Protein AF-A0A528AY55-F1 (afdb_monomer_lite)

pLDDT: mean 84.8, std 9.74, range [51.34, 97.62]

Sequence (64 aa):
MNMISPEAVANSKRAWLKILARYKKPDRRRSAVELAITLVPFATLWALSSVAYAHGHWWGLILI

Secondary structure (DSSP, 8-state):
-----HHHHHHHHHHHHHHHHHHT---HHHHHHHHHHHHHHHHHHHHHHHHHHHTT-GGGGGG-

Foldseek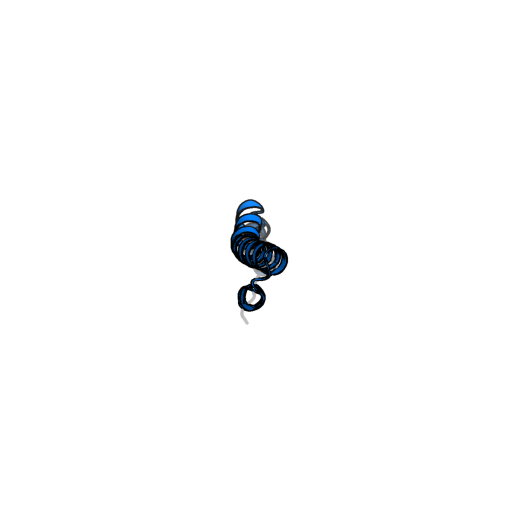 3Di:
DPPCDPVNVVVVVVVVVVVVVVVPDPPPVVVVVVVCVVVVQVVVLVVQLVVCVVVVNPVSVVSD

Structure (mmCIF, N/CA/C/O backbone):
data_AF-A0A528AY55-F1
#
_entry.id   AF-A0A528AY55-F1
#
loop_
_atom_site.group_PDB
_atom_site.id
_atom_site.type_symbol
_atom_site.label_atom_id
_atom_site.label_alt_id
_atom_site.label_comp_id
_atom_site.label_asym_id
_atom_site.label_entity_id
_atom_site.label_seq_id
_atom_site.pdbx_PDB_ins_code
_atom_site.Cartn_x
_atom_site.Cartn_y
_atom_site.Cartn_z
_atom_site.occupancy
_atom_site.B_iso_or_equiv
_atom_site.auth_seq_id
_atom_site.auth_comp_id
_atom_site.auth_asym_id
_atom_site.auth_atom_id
_atom_site.pdbx_PDB_model_num
ATOM 1 N N . MET A 1 1 ? -2.901 -10.014 54.979 1.00 51.34 1 MET A N 1
ATOM 2 C CA . MET A 1 1 ? -3.174 -10.970 53.884 1.00 51.34 1 MET A CA 1
ATOM 3 C C . MET A 1 1 ? -4.301 -10.381 53.042 1.00 51.34 1 MET A C 1
ATOM 5 O O . MET A 1 1 ? -5.408 -10.281 53.553 1.00 51.34 1 MET A O 1
ATOM 9 N N . ASN A 1 2 ? -4.035 -9.869 51.836 1.00 61.97 2 ASN A N 1
ATOM 10 C CA . ASN A 1 2 ? -5.093 -9.252 51.026 1.00 61.97 2 ASN A CA 1
ATOM 11 C C . ASN A 1 2 ? -5.948 -10.372 50.411 1.00 61.97 2 ASN A C 1
ATOM 13 O O . ASN A 1 2 ? -5.485 -11.078 49.517 1.00 61.97 2 ASN A O 1
ATOM 17 N N . MET A 1 3 ? -7.149 -10.596 50.949 1.00 67.50 3 MET A N 1
ATOM 18 C CA . MET A 1 3 ? -8.063 -11.644 50.485 1.00 67.50 3 MET A CA 1
ATOM 19 C C . MET A 1 3 ? -8.758 -11.163 49.215 1.00 67.50 3 MET A C 1
ATOM 21 O O . MET A 1 3 ? -9.860 -10.622 49.259 1.00 67.50 3 MET A O 1
ATOM 25 N N . ILE A 1 4 ? -8.091 -11.302 48.071 1.00 72.25 4 ILE A N 1
ATOM 26 C CA . ILE A 1 4 ? -8.730 -11.005 46.792 1.00 72.25 4 ILE A CA 1
ATOM 27 C C . ILE A 1 4 ? -9.820 -12.056 46.567 1.00 72.25 4 ILE A C 1
ATOM 29 O O . ILE A 1 4 ? -9.524 -13.231 46.359 1.00 72.25 4 ILE A O 1
ATOM 33 N N . SER A 1 5 ? -11.066 -11.579 46.611 1.00 79.44 5 SER A N 1
ATOM 34 C CA . SER A 1 5 ? -12.292 -12.265 46.192 1.00 79.44 5 SER A CA 1
ATOM 35 C C . SER A 1 5 ? -12.066 -13.196 44.984 1.00 79.44 5 SER A C 1
ATOM 37 O O . SER A 1 5 ? -11.697 -12.613 43.955 1.00 79.44 5 SER A O 1
ATOM 39 N N . PRO A 1 6 ? -12.244 -14.536 44.948 1.00 76.88 6 PRO A N 1
ATOM 40 C CA . PRO A 1 6 ? -12.159 -15.253 43.667 1.00 76.88 6 PRO A CA 1
ATOM 41 C C . PRO A 1 6 ? -13.149 -14.692 42.623 1.00 76.88 6 PRO A C 1
ATOM 43 O O . PRO A 1 6 ? -12.848 -14.667 41.424 1.00 76.88 6 PRO A O 1
ATOM 46 N N . GLU A 1 7 ? -14.276 -14.125 43.059 1.00 80.81 7 GLU A N 1
ATOM 47 C CA . GLU A 1 7 ? -15.209 -13.358 42.230 1.00 80.81 7 GLU A CA 1
ATOM 48 C C . GLU A 1 7 ? -14.628 -12.031 41.711 1.00 80.81 7 GLU A C 1
ATOM 50 O O . GLU A 1 7 ? -14.898 -11.652 40.569 1.00 80.81 7 GLU A O 1
ATOM 55 N N . ALA A 1 8 ? -13.774 -11.351 42.483 1.00 81.31 8 ALA A N 1
ATOM 56 C CA . ALA A 1 8 ? -13.095 -10.126 42.054 1.00 81.31 8 ALA A CA 1
ATOM 57 C C . ALA A 1 8 ? -12.078 -10.412 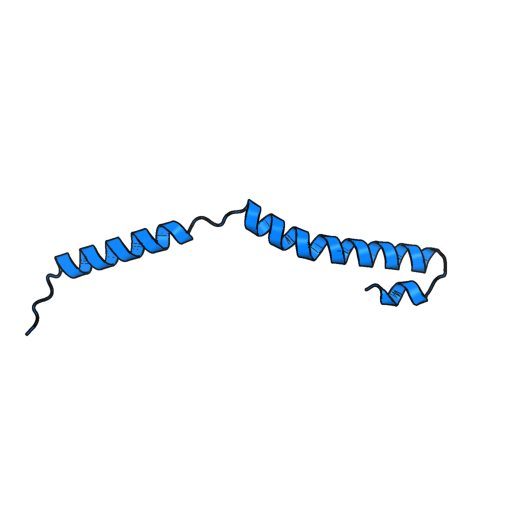40.933 1.00 81.31 8 ALA A C 1
ATOM 59 O O . ALA A 1 8 ? -11.991 -9.664 39.951 1.00 81.31 8 ALA A O 1
ATOM 60 N N . VAL A 1 9 ? -11.362 -11.540 41.020 1.00 82.50 9 VAL A N 1
ATOM 61 C CA . VAL A 1 9 ? -10.461 -12.010 39.951 1.00 82.50 9 VAL A CA 1
ATOM 62 C C . VAL A 1 9 ? -11.255 -12.406 38.703 1.00 82.50 9 VAL A C 1
ATOM 64 O O . VAL A 1 9 ? -10.878 -12.037 37.586 1.00 82.50 9 VAL A O 1
ATOM 67 N N . ALA A 1 10 ? -12.377 -13.112 38.870 1.00 82.75 10 ALA A N 1
ATOM 68 C CA . ALA A 1 10 ? -13.246 -13.502 37.760 1.00 82.75 10 ALA A CA 1
ATOM 69 C C . ALA A 1 10 ? -13.833 -12.282 37.023 1.00 82.75 10 ALA A C 1
ATOM 71 O O . ALA A 1 10 ? -13.839 -12.248 35.786 1.00 82.75 10 ALA A O 1
ATOM 72 N N . ASN A 1 11 ? -14.256 -11.252 37.763 1.00 85.56 11 ASN A N 1
ATOM 73 C CA . ASN A 1 11 ? -14.714 -9.986 37.189 1.00 85.56 11 ASN A CA 1
ATOM 74 C C . ASN A 1 11 ? -13.595 -9.250 36.448 1.00 85.56 11 ASN A C 1
ATOM 76 O O . ASN A 1 11 ? -13.807 -8.787 35.327 1.00 85.56 11 ASN A O 1
ATOM 80 N N . SER A 1 12 ? -12.390 -9.207 37.020 1.00 85.94 12 SER A N 1
ATOM 81 C CA . SER A 1 12 ? -11.230 -8.574 36.381 1.00 85.94 12 SER A CA 1
ATOM 82 C C . SER A 1 12 ? -10.848 -9.276 35.072 1.00 85.94 12 SER A C 1
ATOM 84 O O . SER A 1 12 ? -10.642 -8.620 34.048 1.00 85.94 12 SER A O 1
ATOM 86 N N . LYS A 1 13 ? -10.859 -10.619 35.045 1.00 85.75 13 LYS A N 1
ATOM 87 C CA . LYS A 1 13 ? -10.675 -11.399 33.807 1.00 85.75 13 LYS A CA 1
ATOM 88 C C . LYS A 1 13 ? -11.745 -11.083 32.761 1.00 85.75 13 LYS A C 1
ATOM 90 O O . LYS A 1 13 ? -11.411 -10.873 31.596 1.00 85.75 13 LYS A O 1
ATOM 95 N N . ARG A 1 14 ? -13.025 -11.029 33.148 1.00 85.75 14 ARG A N 1
ATOM 96 C CA . ARG A 1 14 ? -14.121 -10.664 32.229 1.00 85.75 14 ARG A CA 1
ATOM 97 C C . ARG A 1 14 ? -13.974 -9.241 31.686 1.00 85.75 14 ARG A C 1
ATOM 99 O O . ARG A 1 14 ? -14.195 -9.034 30.492 1.00 85.75 14 ARG A O 1
ATOM 106 N N . ALA A 1 15 ? -13.569 -8.284 32.519 1.00 87.00 15 ALA A N 1
ATOM 107 C CA . ALA A 1 15 ? -13.312 -6.907 32.102 1.00 87.00 15 ALA A CA 1
ATOM 108 C C . ALA A 1 15 ? -12.189 -6.835 31.055 1.00 87.00 15 ALA A C 1
ATOM 110 O O . ALA A 1 15 ? -12.349 -6.192 30.016 1.00 87.00 15 ALA A O 1
ATOM 111 N N . TRP A 1 16 ? -11.101 -7.576 31.269 1.00 87.62 16 TRP A N 1
ATOM 112 C CA . TRP A 1 16 ? -9.988 -7.648 30.324 1.00 87.62 16 TRP A CA 1
ATOM 113 C C . TRP A 1 16 ? -10.380 -8.285 28.985 1.00 87.62 16 TRP A C 1
ATOM 115 O O . TRP A 1 16 ? -10.073 -7.755 27.914 1.00 87.62 16 TRP A O 1
ATOM 125 N N . LEU A 1 17 ? -11.144 -9.380 29.022 1.00 87.81 17 LEU A N 1
ATOM 126 C CA . LEU A 1 17 ? -11.664 -10.026 27.814 1.00 87.81 17 LEU A CA 1
ATOM 127 C C . LEU A 1 17 ? -12.587 -9.100 27.006 1.00 87.81 17 LEU A C 1
ATOM 129 O O . LEU A 1 17 ? -12.559 -9.142 25.776 1.00 87.81 17 LEU A O 1
ATOM 133 N N . LYS A 1 18 ? -13.364 -8.233 27.667 1.00 85.88 18 LYS A N 1
ATOM 134 C CA . LYS A 1 18 ? -14.220 -7.233 27.007 1.00 85.88 18 LYS A CA 1
ATOM 135 C C . LYS A 1 18 ? -13.403 -6.164 26.272 1.00 85.88 18 LYS A C 1
ATOM 137 O O . LYS A 1 18 ? -13.791 -5.754 25.179 1.00 85.88 18 LYS A O 1
ATOM 142 N N . ILE A 1 19 ? -12.270 -5.747 26.839 1.00 84.94 19 ILE A N 1
ATOM 143 C CA . ILE A 1 19 ? -11.329 -4.818 26.194 1.00 84.94 19 ILE A CA 1
ATOM 144 C C . ILE A 1 19 ? -10.709 -5.483 24.960 1.00 84.94 19 ILE A C 1
ATOM 146 O O . ILE A 1 19 ? -10.793 -4.937 23.861 1.00 84.94 19 ILE A O 1
ATOM 150 N N . LEU A 1 20 ? -10.183 -6.704 25.105 1.00 85.50 20 LEU A N 1
ATOM 151 C CA . LEU A 1 20 ? -9.604 -7.477 23.997 1.00 85.50 20 LEU A CA 1
ATOM 152 C C . LEU A 1 20 ? -10.614 -7.766 22.879 1.00 85.50 20 LEU A C 1
ATOM 154 O O . LEU A 1 20 ? -10.263 -7.728 21.702 1.00 85.50 20 LEU A O 1
ATOM 158 N N . ALA A 1 21 ? -11.882 -8.007 23.217 1.00 81.69 21 ALA A N 1
ATOM 159 C CA . ALA A 1 21 ? -12.939 -8.220 22.231 1.00 81.69 21 ALA A CA 1
ATOM 160 C C . ALA A 1 21 ? -13.144 -7.010 21.303 1.00 81.69 21 ALA A C 1
ATOM 162 O O . ALA A 1 21 ? -13.533 -7.192 20.149 1.00 81.69 21 ALA A O 1
ATOM 163 N N . ARG A 1 22 ? -12.838 -5.786 21.760 1.00 73.69 22 ARG A N 1
ATOM 164 C CA . ARG A 1 22 ? -12.898 -4.578 20.923 1.00 73.69 22 ARG A CA 1
ATOM 165 C C . ARG A 1 22 ? -11.774 -4.542 19.875 1.00 73.69 22 ARG A C 1
ATOM 167 O O . ARG A 1 22 ? -12.007 -4.048 18.778 1.00 73.69 22 ARG A O 1
ATOM 174 N N . TYR A 1 23 ? -10.615 -5.136 20.168 1.00 74.31 23 TYR A N 1
ATOM 175 C CA . TYR A 1 23 ? -9.498 -5.290 19.221 1.00 74.31 23 TYR A CA 1
ATOM 176 C C . TYR A 1 23 ? -9.679 -6.470 18.249 1.00 74.31 23 TYR A C 1
ATOM 178 O O . TYR A 1 23 ? -9.004 -6.530 17.226 1.00 74.31 23 TYR A O 1
ATOM 186 N N . LYS A 1 24 ? -10.617 -7.393 18.516 1.00 67.19 24 LYS A N 1
ATOM 187 C CA . LYS A 1 24 ? -10.902 -8.558 17.653 1.00 67.19 24 LYS A CA 1
ATOM 188 C C . LYS A 1 24 ? -11.670 -8.241 16.370 1.00 67.19 24 LYS A C 1
ATOM 190 O O . LYS A 1 24 ? -11.960 -9.168 15.618 1.00 67.19 24 LYS A O 1
ATOM 195 N N . LYS A 1 25 ? -12.044 -6.987 16.110 1.00 66.94 25 LYS A N 1
ATOM 196 C CA . LYS A 1 25 ? -12.642 -6.605 14.827 1.00 66.94 25 LYS A CA 1
ATOM 197 C C . LYS A 1 25 ? -11.542 -6.072 13.910 1.00 66.94 25 LYS A C 1
ATOM 199 O O . LYS A 1 25 ? -11.277 -4.873 13.957 1.00 66.94 25 LYS A O 1
ATOM 204 N N . PRO A 1 26 ? -10.894 -6.926 13.092 1.00 66.19 26 PRO A N 1
ATOM 205 C CA . PRO A 1 26 ? -10.038 -6.429 12.032 1.00 66.19 26 PRO A CA 1
ATOM 206 C C . PRO A 1 26 ? -10.911 -5.608 11.086 1.00 66.19 26 PRO A C 1
ATOM 208 O O . PRO A 1 26 ? -11.876 -6.114 10.504 1.00 66.19 26 PRO A O 1
ATOM 211 N N . ASP A 1 27 ? -10.598 -4.323 10.964 1.00 75.75 27 ASP A N 1
ATOM 212 C CA . ASP A 1 27 ? -11.202 -3.489 9.941 1.00 75.75 27 ASP A CA 1
ATOM 213 C C . ASP A 1 27 ? -10.623 -3.924 8.590 1.00 75.75 27 ASP A C 1
ATOM 215 O O . ASP A 1 27 ? -9.501 -3.577 8.214 1.00 75.75 27 ASP 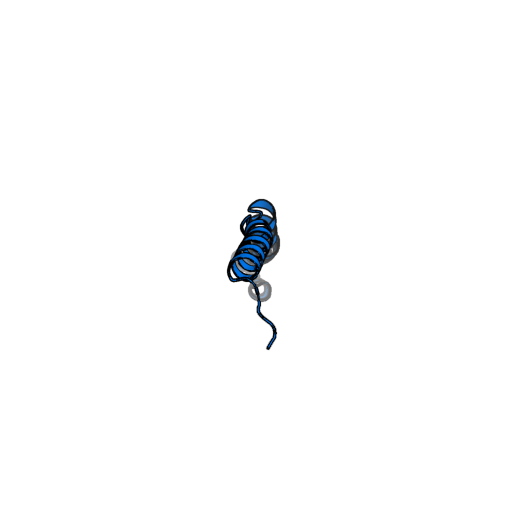A O 1
ATOM 219 N N . ARG A 1 28 ? -11.391 -4.751 7.874 1.00 77.62 28 ARG A N 1
ATOM 220 C CA . ARG A 1 28 ? -11.011 -5.273 6.556 1.00 77.62 28 ARG A CA 1
ATOM 221 C C . ARG A 1 28 ? -10.773 -4.154 5.547 1.00 77.62 28 ARG A C 1
ATOM 223 O O . ARG A 1 28 ? -9.950 -4.328 4.656 1.00 77.62 28 ARG A O 1
ATOM 230 N N . ARG A 1 29 ? -11.459 -3.012 5.685 1.00 82.38 29 ARG A N 1
ATOM 231 C CA . ARG A 1 29 ? -11.266 -1.863 4.792 1.00 82.38 29 ARG A CA 1
ATOM 232 C C . ARG A 1 29 ? -9.917 -1.222 5.065 1.00 82.38 29 ARG A C 1
ATOM 234 O O . ARG A 1 29 ? -9.177 -0.981 4.121 1.00 82.38 29 ARG A O 1
ATOM 241 N N . ARG A 1 30 ? -9.568 -1.014 6.337 1.00 82.56 30 ARG A N 1
ATOM 242 C CA . ARG A 1 30 ? -8.248 -0.493 6.715 1.00 82.56 30 ARG A CA 1
ATOM 243 C C . ARG A 1 30 ? -7.119 -1.409 6.237 1.00 82.56 30 ARG A C 1
ATOM 245 O O . ARG A 1 30 ? -6.181 -0.928 5.617 1.00 82.56 30 ARG A O 1
ATOM 252 N N . SER A 1 31 ? -7.248 -2.717 6.455 1.00 86.31 31 SER A N 1
ATOM 253 C CA . SER A 1 31 ? -6.252 -3.693 5.995 1.00 86.31 31 SER A CA 1
ATOM 254 C C . SER A 1 31 ? -6.113 -3.708 4.465 1.00 86.31 31 SER A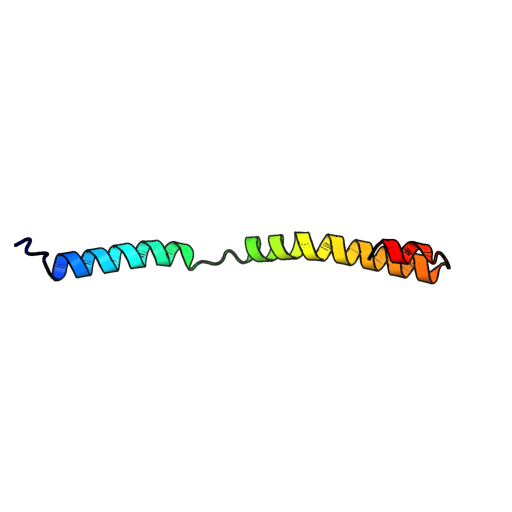 C 1
ATOM 256 O O . SER A 1 31 ? -4.997 -3.732 3.952 1.00 86.31 31 SER A O 1
ATOM 258 N N . ALA A 1 32 ? -7.224 -3.621 3.726 1.00 93.12 32 ALA A N 1
ATOM 259 C CA . ALA A 1 32 ? -7.195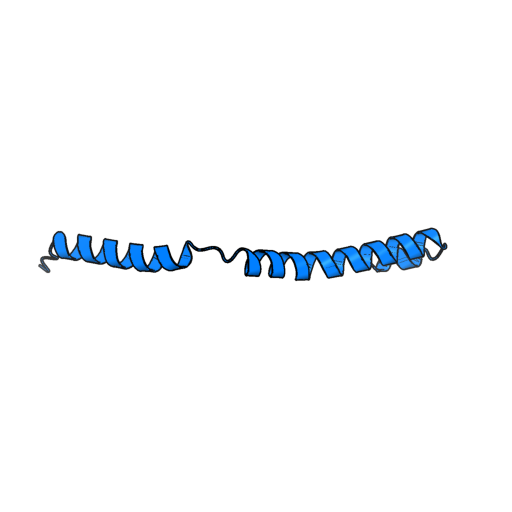 -3.523 2.267 1.00 93.12 32 ALA A CA 1
ATOM 260 C C . ALA A 1 32 ? -6.553 -2.216 1.776 1.00 93.12 32 ALA A C 1
ATOM 262 O O . ALA A 1 32 ? -5.839 -2.231 0.779 1.00 93.12 32 ALA A O 1
ATOM 263 N N . VAL A 1 33 ? -6.773 -1.098 2.475 1.00 93.94 33 VAL A N 1
ATOM 264 C CA . VAL A 1 33 ? -6.135 0.189 2.161 1.00 93.94 33 VAL A CA 1
ATOM 265 C C . VAL A 1 33 ? -4.625 0.121 2.387 1.00 93.94 33 VAL A C 1
ATOM 267 O O . VAL A 1 33 ? -3.871 0.542 1.516 1.00 93.94 33 VAL A O 1
ATOM 270 N N . GLU A 1 34 ? -4.170 -0.448 3.504 1.00 91.19 34 GLU A N 1
ATOM 271 C CA . GLU A 1 34 ? -2.737 -0.623 3.793 1.00 91.19 34 GLU A CA 1
ATOM 272 C C . GLU A 1 34 ? -2.043 -1.495 2.722 1.00 91.19 34 GLU A C 1
ATOM 274 O O . GLU A 1 34 ? -0.958 -1.158 2.240 1.00 91.19 34 GLU A O 1
ATOM 279 N N . LEU A 1 35 ? -2.708 -2.563 2.267 1.00 93.31 35 LEU A N 1
ATOM 280 C CA . LEU A 1 35 ? -2.251 -3.382 1.137 1.00 93.31 35 LEU A CA 1
ATOM 281 C C . LEU A 1 35 ? -2.263 -2.617 -0.191 1.00 93.31 35 LEU A C 1
ATOM 283 O O . LEU A 1 35 ? -1.305 -2.693 -0.952 1.00 93.31 35 LEU A O 1
ATOM 287 N N . ALA A 1 36 ? -3.318 -1.859 -0.485 1.00 96.12 36 ALA A N 1
ATOM 288 C CA . ALA A 1 36 ? -3.409 -1.099 -1.728 1.00 96.12 36 ALA A CA 1
ATOM 289 C C . ALA A 1 36 ? -2.318 -0.022 -1.816 1.00 96.12 36 ALA A C 1
ATOM 291 O O . ALA A 1 36 ? -1.695 0.128 -2.862 1.00 96.12 36 ALA A O 1
ATOM 292 N N . ILE A 1 37 ? -2.032 0.684 -0.718 1.00 96.38 37 ILE A N 1
ATOM 293 C CA . ILE A 1 37 ? -1.006 1.738 -0.677 1.00 96.38 37 ILE A CA 1
ATOM 294 C C . ILE A 1 37 ? 0.400 1.183 -0.940 1.00 96.38 37 ILE A C 1
ATOM 296 O O . ILE A 1 37 ? 1.253 1.918 -1.420 1.00 96.38 37 ILE A O 1
ATOM 300 N N . THR A 1 38 ? 0.654 -0.098 -0.670 1.00 94.62 38 THR A N 1
ATOM 301 C CA . THR A 1 38 ? 1.950 -0.739 -0.951 1.00 94.62 38 THR A CA 1
ATOM 302 C C . THR A 1 38 ? 1.978 -1.408 -2.324 1.00 94.62 38 THR A C 1
ATOM 304 O O . THR A 1 38 ? 2.942 -1.252 -3.073 1.00 94.62 38 THR A O 1
ATOM 307 N N . LEU A 1 39 ? 0.900 -2.101 -2.693 1.00 96.50 39 LEU A N 1
ATOM 308 C CA . LEU A 1 39 ? 0.806 -2.834 -3.952 1.00 96.50 39 LEU A CA 1
ATOM 309 C C . LEU A 1 39 ? 0.678 -1.906 -5.167 1.00 96.50 39 LEU A C 1
ATOM 311 O O . LEU A 1 39 ? 1.257 -2.194 -6.211 1.00 96.50 39 LEU A O 1
ATOM 315 N N . VAL A 1 40 ? -0.058 -0.795 -5.049 1.00 97.62 40 VAL A N 1
ATOM 316 C CA . VAL A 1 40 ? -0.306 0.128 -6.171 1.00 97.62 40 VAL A CA 1
ATOM 317 C C . VAL A 1 40 ? 0.979 0.814 -6.652 1.00 97.62 40 VAL A C 1
ATOM 319 O O . VAL A 1 40 ? 1.244 0.749 -7.856 1.00 97.62 40 VAL A O 1
ATOM 322 N N . PRO A 1 41 ? 1.816 1.427 -5.788 1.00 96.00 41 PRO A N 1
ATOM 323 C CA . PRO A 1 41 ? 3.079 2.014 -6.232 1.00 96.00 41 PRO A CA 1
ATOM 324 C C . PRO A 1 41 ? 4.008 0.980 -6.868 1.00 96.00 41 PRO A C 1
ATOM 326 O O . PRO A 1 41 ? 4.553 1.232 -7.938 1.00 96.00 41 PRO A O 1
ATOM 329 N N . PHE A 1 42 ? 4.122 -0.207 -6.263 1.00 95.81 42 PHE A N 1
ATOM 330 C CA . PHE A 1 42 ? 4.938 -1.296 -6.797 1.00 95.81 42 PHE A CA 1
ATOM 331 C C . PHE A 1 42 ? 4.473 -1.736 -8.193 1.00 95.81 42 PHE A C 1
ATOM 333 O O . PHE A 1 42 ? 5.268 -1.777 -9.129 1.00 95.81 42 PHE A O 1
ATOM 340 N N . ALA A 1 43 ? 3.174 -2.001 -8.362 1.00 96.94 43 ALA A N 1
ATOM 341 C CA . ALA A 1 43 ? 2.610 -2.403 -9.648 1.00 96.94 43 ALA A CA 1
ATOM 342 C C . ALA A 1 43 ? 2.782 -1.316 -10.721 1.00 96.94 43 ALA A C 1
ATOM 344 O O . ALA A 1 43 ? 3.030 -1.629 -11.883 1.00 96.94 43 ALA A O 1
ATOM 345 N N . THR A 1 44 ? 2.690 -0.042 -10.328 1.00 96.44 44 THR A N 1
ATOM 346 C CA . THR A 1 44 ? 2.901 1.098 -11.231 1.00 96.44 44 THR A CA 1
ATOM 347 C C . THR A 1 44 ? 4.338 1.133 -11.741 1.00 96.44 44 THR A C 1
ATOM 349 O O . THR A 1 44 ? 4.565 1.198 -12.947 1.00 96.44 44 THR A O 1
ATOM 352 N N . LEU A 1 45 ? 5.310 1.046 -10.834 1.00 95.38 45 LEU A N 1
ATOM 353 C CA . LEU A 1 45 ? 6.729 1.028 -11.174 1.00 95.38 45 LEU A CA 1
ATOM 354 C C . LEU A 1 45 ? 7.105 -0.179 -12.042 1.00 95.38 45 LEU A C 1
ATOM 356 O O . LEU A 1 45 ? 7.784 -0.027 -13.057 1.00 95.38 45 LEU A O 1
ATOM 360 N N . TRP A 1 46 ? 6.588 -1.359 -11.703 1.00 95.38 46 TRP A N 1
ATOM 361 C CA . TRP A 1 46 ? 6.772 -2.579 -12.487 1.00 95.38 46 TRP A CA 1
ATOM 362 C C . TRP A 1 46 ? 6.200 -2.462 -13.908 1.00 95.38 46 TRP A C 1
ATOM 364 O O . TRP A 1 46 ? 6.854 -2.851 -14.881 1.0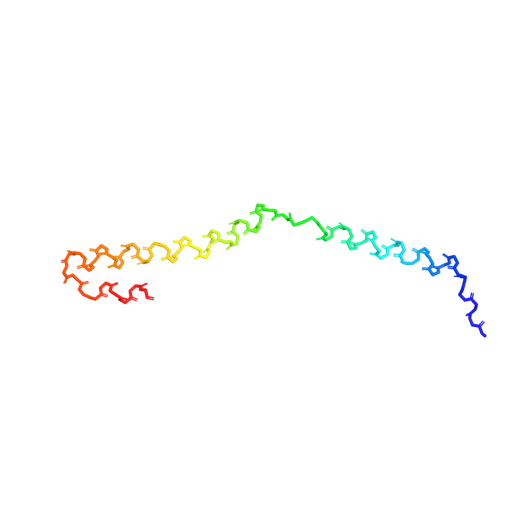0 95.38 46 TRP A O 1
ATOM 374 N N . ALA A 1 47 ? 4.998 -1.894 -14.049 1.00 95.81 47 ALA A N 1
ATOM 375 C CA . ALA A 1 47 ? 4.375 -1.678 -15.351 1.00 95.81 47 ALA A CA 1
ATOM 376 C C . ALA A 1 47 ? 5.184 -0.686 -16.198 1.00 95.81 47 ALA A C 1
ATOM 378 O O . ALA A 1 47 ? 5.459 -0.961 -17.366 1.00 95.81 47 ALA A O 1
ATOM 379 N N . LEU A 1 48 ? 5.624 0.430 -15.608 1.00 93.75 48 LEU A N 1
ATOM 380 C CA . LEU A 1 48 ? 6.483 1.404 -16.286 1.00 93.75 48 LEU A CA 1
ATOM 381 C C . LEU A 1 48 ? 7.815 0.781 -16.717 1.00 93.75 48 LEU A C 1
ATOM 383 O O . LEU A 1 48 ? 8.252 0.998 -17.847 1.00 93.75 48 LEU A O 1
ATOM 387 N N . SER A 1 49 ? 8.421 -0.036 -15.854 1.00 93.12 49 SER A N 1
ATOM 388 C CA . SER A 1 49 ? 9.645 -0.775 -16.163 1.00 93.12 49 SER A CA 1
ATOM 389 C C . SER A 1 49 ? 9.459 -1.713 -17.359 1.00 93.12 49 SER A C 1
ATOM 391 O O . SER A 1 49 ? 10.238 -1.679 -18.314 1.00 93.12 49 SER A O 1
ATOM 393 N N . SER A 1 50 ? 8.366 -2.480 -17.357 1.00 91.44 50 SER A N 1
ATOM 394 C CA . SER A 1 50 ? 8.020 -3.417 -18.431 1.00 91.44 50 SER A CA 1
ATOM 395 C C . SER A 1 50 ? 7.774 -2.701 -19.764 1.00 91.44 50 SER A C 1
ATOM 397 O O . SER A 1 50 ? 8.268 -3.138 -20.805 1.00 91.44 50 SER A O 1
ATOM 399 N N . VAL A 1 51 ? 7.057 -1.570 -19.743 1.00 93.88 51 VAL A N 1
ATOM 400 C CA . VAL A 1 51 ? 6.802 -0.744 -20.937 1.00 93.88 51 VAL A CA 1
ATOM 401 C C . VAL A 1 51 ? 8.098 -0.149 -21.484 1.00 93.88 51 VAL A C 1
ATOM 403 O O . VAL A 1 51 ? 8.323 -0.186 -22.695 1.00 93.88 51 VAL A O 1
ATOM 406 N N . ALA A 1 52 ? 8.958 0.374 -20.612 1.00 92.00 52 ALA A N 1
ATOM 407 C CA . ALA A 1 52 ? 10.238 0.948 -21.004 1.00 92.00 52 ALA A CA 1
ATOM 408 C C . ALA A 1 52 ? 11.167 -0.107 -21.625 1.00 92.00 52 ALA A C 1
ATOM 410 O O . ALA A 1 52 ? 11.732 0.135 -22.694 1.00 92.00 52 ALA A O 1
ATOM 411 N N . TYR A 1 53 ? 11.247 -1.302 -21.029 1.00 90.31 53 TYR A N 1
ATOM 412 C CA . TYR A 1 53 ? 11.995 -2.424 -21.597 1.00 90.31 53 TYR A CA 1
ATOM 413 C C . TYR A 1 53 ? 11.471 -2.820 -22.987 1.00 90.31 53 TYR A C 1
ATOM 415 O O . TYR A 1 53 ? 12.260 -2.959 -23.921 1.00 90.31 53 TYR A O 1
ATOM 423 N N . ALA A 1 54 ? 10.146 -2.914 -23.157 1.00 90.88 54 ALA A N 1
ATOM 424 C CA . ALA A 1 54 ? 9.524 -3.241 -24.444 1.00 90.88 54 ALA A CA 1
ATOM 425 C C . ALA A 1 54 ? 9.817 -2.206 -25.551 1.00 90.88 54 ALA A C 1
ATOM 427 O O . ALA A 1 54 ? 9.855 -2.563 -26.725 1.00 90.88 54 ALA A O 1
ATOM 428 N N . HIS A 1 55 ? 10.066 -0.945 -25.187 1.00 91.62 55 HIS A N 1
ATOM 429 C CA . HIS A 1 55 ? 10.445 0.129 -26.117 1.00 91.62 55 HIS A CA 1
ATOM 430 C C . HIS A 1 55 ? 11.968 0.268 -26.304 1.00 91.62 55 HIS A C 1
ATOM 432 O O . HIS A 1 55 ? 12.433 1.231 -26.909 1.00 91.62 55 HIS A O 1
ATOM 438 N N . GLY A 1 56 ? 12.768 -0.673 -25.788 1.00 86.31 56 GLY A N 1
ATOM 439 C CA . GLY A 1 56 ? 14.230 -0.646 -25.903 1.00 86.31 56 GLY A CA 1
ATOM 440 C C . GLY A 1 56 ? 14.924 0.316 -24.931 1.00 86.31 56 GLY A C 1
ATOM 441 O O . GLY A 1 56 ? 16.147 0.468 -24.971 1.00 86.31 56 GLY A O 1
ATOM 442 N N . HIS A 1 57 ? 14.178 0.936 -24.013 1.00 85.62 57 HIS A N 1
ATOM 443 C CA . HIS A 1 57 ? 14.725 1.750 -22.932 1.00 85.62 57 HIS A CA 1
ATOM 444 C C . HIS A 1 57 ? 15.143 0.849 -21.767 1.00 85.62 57 HIS A C 1
ATOM 446 O O . HIS A 1 57 ? 14.456 0.741 -20.753 1.00 85.62 57 HIS A O 1
ATOM 452 N N . TRP A 1 58 ? 16.305 0.215 -21.906 1.00 77.19 58 TRP A N 1
ATOM 453 C CA . TRP A 1 58 ? 16.883 -0.687 -20.903 1.00 77.19 58 TRP A CA 1
ATOM 454 C C . TRP A 1 58 ? 17.040 -0.053 -19.506 1.00 77.19 58 TRP A C 1
ATOM 456 O O . TRP A 1 58 ? 16.930 -0.752 -18.502 1.00 77.19 58 TRP A O 1
ATOM 466 N N . TRP A 1 59 ? 17.200 1.274 -19.421 1.00 81.94 59 TRP A N 1
ATOM 467 C CA . TRP A 1 59 ? 17.196 2.032 -18.161 1.00 81.94 59 TRP A CA 1
ATOM 468 C C . TRP A 1 59 ? 15.877 1.949 -17.381 1.00 81.94 59 TRP A C 1
ATOM 470 O O . TRP A 1 59 ? 15.865 2.192 -16.178 1.00 81.94 59 TRP A O 1
ATOM 480 N N . GLY A 1 60 ? 14.770 1.580 -18.030 1.00 79.50 60 GLY A N 1
ATOM 481 C CA . GLY A 1 60 ? 13.478 1.374 -17.376 1.00 79.50 60 GLY A CA 1
ATOM 482 C C . GLY A 1 60 ? 13.499 0.312 -16.278 1.00 79.50 60 GLY A C 1
ATOM 483 O O . GLY A 1 60 ? 12.663 0.346 -15.378 1.00 79.50 60 GLY A O 1
ATOM 484 N N . LEU A 1 61 ? 14.485 -0.589 -16.295 1.00 79.75 61 LEU A N 1
ATOM 485 C CA . LEU A 1 61 ? 14.715 -1.566 -15.230 1.00 79.75 61 LEU A CA 1
ATOM 486 C C . LEU A 1 61 ? 15.057 -0.924 -13.876 1.00 79.75 61 LEU A C 1
ATOM 488 O O . LEU A 1 61 ? 14.837 -1.563 -12.865 1.00 79.75 61 LEU A O 1
ATOM 492 N N . ILE A 1 62 ? 15.516 0.334 -13.824 1.00 85.38 62 ILE A N 1
ATOM 493 C CA . ILE A 1 62 ? 15.782 1.044 -12.552 1.00 85.38 62 ILE A CA 1
ATOM 494 C C . ILE A 1 62 ? 14.498 1.316 -11.753 1.00 85.38 62 ILE A C 1
ATOM 496 O O . ILE A 1 62 ? 14.554 1.575 -10.554 1.00 85.38 62 ILE A O 1
ATOM 500 N N . LEU A 1 63 ? 13.334 1.298 -12.405 1.00 78.06 63 LEU A N 1
ATOM 501 C CA . LEU A 1 63 ? 12.069 1.577 -11.733 1.00 78.06 63 LEU A CA 1
ATOM 502 C C . LEU A 1 63 ? 11.647 0.459 -10.768 1.00 78.06 63 LEU A C 1
ATOM 504 O O . LEU A 1 63 ? 10.787 0.719 -9.934 1.00 78.06 63 LEU A O 1
ATOM 508 N N . ILE A 1 64 ? 12.230 -0.741 -10.855 1.00 78.62 64 ILE A N 1
ATOM 509 C CA . ILE A 1 64 ? 11.893 -1.916 -10.035 1.00 78.62 64 ILE A CA 1
ATOM 510 C C . ILE A 1 64 ? 13.112 -2.412 -9.254 1.00 78.62 64 ILE A C 1
ATOM 512 O O . ILE A 1 64 ? 12.903 -2.875 -8.111 1.00 78.62 64 ILE A O 1
#

Radius of gyration: 26.23 Å; chains: 1; bounding box: 32×17×80 Å